Protein AF-A0A3C1Y4S8-F1 (afdb_monomer_lite)

Foldseek 3Di:
DDDPDDPDPDPDQVVNQVVVCVVCVLAPEGGEEADDPDQVVVVVVCVVVVVDPRDDHHYHYPYD

Structure (mmCIF, N/CA/C/O backbone):
data_AF-A0A3C1Y4S8-F1
#
_entry.id   AF-A0A3C1Y4S8-F1
#
loop_
_atom_site.group_PDB
_atom_site.id
_atom_site.type_symbol
_atom_site.label_atom_id
_atom_site.label_alt_id
_atom_site.label_comp_id
_atom_site.label_asym_id
_atom_site.label_entity_id
_atom_site.label_seq_id
_atom_site.pdbx_PDB_ins_code
_atom_site.Cartn_x
_atom_site.Cartn_y
_atom_site.Cartn_z
_atom_site.occupancy
_atom_site.B_iso_or_equiv
_atom_site.auth_seq_id
_atom_site.auth_comp_id
_atom_site.auth_asym_id
_atom_site.auth_atom_id
_atom_site.pdbx_PDB_model_num
ATOM 1 N N . MET A 1 1 ? 37.090 -8.679 1.843 1.00 55.81 1 MET A N 1
ATOM 2 C CA . MET A 1 1 ? 36.265 -8.138 0.746 1.00 55.81 1 MET A CA 1
ATOM 3 C C . MET A 1 1 ? 34.894 -8.783 0.895 1.00 55.81 1 MET A C 1
ATOM 5 O O . MET A 1 1 ? 34.861 -10.006 0.818 1.00 55.81 1 MET A O 1
ATOM 9 N N . PRO A 1 2 ? 33.820 -8.060 1.259 1.00 58.62 2 PRO A N 1
ATOM 10 C CA . PRO A 1 2 ? 32.494 -8.672 1.284 1.00 58.62 2 PRO A CA 1
ATOM 11 C C . PRO A 1 2 ? 32.148 -9.116 -0.144 1.00 58.62 2 PRO A C 1
ATOM 13 O O . PRO A 1 2 ? 32.512 -8.436 -1.105 1.00 58.62 2 PRO A O 1
ATOM 16 N N . ALA A 1 3 ? 31.548 -10.298 -0.285 1.00 63.69 3 ALA A N 1
ATOM 17 C CA . ALA A 1 3 ? 31.052 -10.765 -1.574 1.00 63.69 3 ALA A CA 1
ATOM 18 C C . ALA A 1 3 ? 30.006 -9.761 -2.093 1.00 63.69 3 ALA A C 1
ATOM 20 O O . ALA A 1 3 ? 29.280 -9.201 -1.271 1.00 63.69 3 ALA A O 1
ATOM 21 N N . PRO A 1 4 ? 29.931 -9.497 -3.410 1.00 62.12 4 PRO A N 1
ATOM 22 C CA . PRO A 1 4 ? 28.846 -8.690 -3.947 1.00 62.12 4 PRO A CA 1
ATOM 23 C C . PRO A 1 4 ? 27.526 -9.363 -3.569 1.00 62.12 4 PRO A C 1
ATOM 25 O O . PRO A 1 4 ? 27.342 -10.554 -3.841 1.00 62.12 4 PRO A O 1
ATOM 28 N N . ASP A 1 5 ? 26.643 -8.615 -2.908 1.00 65.56 5 ASP A N 1
ATOM 29 C CA . ASP A 1 5 ? 25.285 -9.056 -2.621 1.00 65.56 5 ASP A CA 1
ATOM 30 C C . ASP A 1 5 ? 24.659 -9.478 -3.950 1.00 65.56 5 ASP A C 1
ATOM 32 O O . ASP A 1 5 ? 24.486 -8.668 -4.865 1.00 65.56 5 ASP A O 1
ATOM 36 N N . SER A 1 6 ? 24.418 -10.781 -4.103 1.00 62.56 6 SER A N 1
ATOM 37 C CA . SER A 1 6 ? 23.753 -11.291 -5.296 1.00 62.56 6 SER A CA 1
ATOM 38 C C . SER A 1 6 ? 22.396 -10.600 -5.381 1.00 62.56 6 SER A C 1
ATOM 40 O O . SER A 1 6 ? 21.699 -10.555 -4.362 1.00 62.56 6 SER A O 1
ATOM 42 N N . PRO A 1 7 ? 22.025 -10.029 -6.542 1.00 64.81 7 PRO A N 1
ATOM 43 C CA . PRO A 1 7 ? 20.758 -9.334 -6.665 1.00 64.81 7 PRO A CA 1
ATOM 44 C C . PRO A 1 7 ? 19.652 -10.313 -6.278 1.00 64.81 7 PRO A C 1
ATOM 46 O O . PRO A 1 7 ? 19.518 -11.382 -6.873 1.00 64.81 7 PRO A O 1
ATOM 49 N N . ILE A 1 8 ? 18.913 -9.975 -5.221 1.00 68.88 8 ILE A N 1
ATOM 50 C CA . ILE A 1 8 ? 17.728 -10.729 -4.833 1.00 68.88 8 ILE A CA 1
ATOM 51 C C . ILE A 1 8 ? 16.755 -10.565 -5.989 1.00 68.88 8 ILE A C 1
ATOM 53 O O . ILE A 1 8 ? 16.314 -9.451 -6.277 1.00 68.88 8 ILE A O 1
ATOM 57 N N . ASP A 1 9 ? 16.458 -11.673 -6.659 1.00 72.38 9 ASP A N 1
ATOM 58 C CA . ASP A 1 9 ? 15.510 -11.693 -7.760 1.00 72.38 9 ASP A CA 1
ATOM 59 C C . ASP A 1 9 ? 14.108 -11.528 -7.165 1.00 72.38 9 ASP A C 1
ATOM 61 O O . ASP A 1 9 ? 13.464 -12.474 -6.700 1.00 72.38 9 ASP A O 1
ATOM 65 N N . LEU A 1 10 ? 13.694 -10.268 -7.030 1.00 71.81 10 LEU A N 1
ATOM 66 C CA . LEU A 1 10 ? 12.395 -9.926 -6.481 1.00 71.81 10 LEU A CA 1
ATOM 67 C C . LEU A 1 10 ? 11.325 -10.236 -7.532 1.00 71.81 10 LEU A C 1
ATOM 69 O O . LEU A 1 10 ? 11.482 -9.873 -8.700 1.00 71.81 10 LEU A O 1
ATOM 73 N N . PRO A 1 11 ? 10.203 -10.861 -7.136 1.00 80.12 11 PRO A N 1
ATOM 74 C CA . PRO A 1 11 ? 9.097 -11.070 -8.052 1.00 80.12 11 PRO A CA 1
ATOM 75 C C . PRO A 1 11 ? 8.547 -9.721 -8.526 1.00 80.12 11 PRO A C 1
ATOM 77 O O . PRO A 1 11 ? 8.725 -8.691 -7.870 1.00 80.12 11 PRO A O 1
ATOM 80 N N . ALA A 1 12 ? 7.832 -9.734 -9.654 1.00 81.94 12 ALA A N 1
ATOM 81 C CA . ALA A 1 12 ? 7.216 -8.530 -10.201 1.00 81.94 12 ALA A CA 1
ATOM 82 C C . ALA A 1 12 ? 6.434 -7.758 -9.110 1.00 81.94 12 ALA A C 1
ATOM 84 O O . ALA A 1 12 ? 5.779 -8.395 -8.276 1.00 81.94 12 ALA A O 1
ATOM 85 N N . PRO A 1 13 ? 6.442 -6.411 -9.112 1.00 80.00 13 PRO A N 1
ATOM 86 C CA . PRO A 1 13 ? 5.885 -5.600 -8.025 1.00 80.00 13 PRO A CA 1
ATOM 87 C C . PRO A 1 13 ? 4.453 -5.978 -7.619 1.00 80.00 13 PRO A C 1
ATOM 89 O O . PRO A 1 13 ? 4.124 -5.985 -6.434 1.00 80.00 13 PRO A O 1
ATOM 92 N N . GLN A 1 14 ? 3.607 -6.369 -8.580 1.00 81.25 14 GLN A N 1
ATOM 93 C CA . GLN A 1 14 ? 2.228 -6.793 -8.307 1.00 81.25 14 GLN A CA 1
ATOM 94 C C . GLN A 1 14 ? 2.160 -8.136 -7.562 1.00 81.25 14 GLN A C 1
ATOM 96 O O . GLN A 1 14 ? 1.306 -8.326 -6.695 1.00 81.25 14 GLN A O 1
ATOM 101 N N . VAL A 1 15 ? 3.060 -9.067 -7.887 1.00 84.75 15 VAL A N 1
ATOM 102 C CA . VAL A 1 15 ? 3.169 -10.375 -7.221 1.00 84.75 15 VAL A CA 1
ATOM 103 C C . VAL A 1 15 ? 3.713 -10.197 -5.807 1.00 84.75 15 VAL A C 1
ATOM 105 O O . VAL A 1 15 ? 3.198 -10.811 -4.869 1.00 84.75 15 VAL A O 1
ATOM 108 N N . LEU A 1 16 ? 4.699 -9.313 -5.634 1.00 84.38 16 LEU A N 1
ATOM 109 C CA . LEU A 1 16 ? 5.252 -8.988 -4.323 1.00 84.38 16 LEU A CA 1
ATOM 110 C C . LEU A 1 16 ? 4.198 -8.336 -3.419 1.00 84.38 16 LEU A C 1
ATOM 112 O O . LEU A 1 16 ? 3.992 -8.790 -2.296 1.00 84.38 16 LEU A O 1
ATOM 116 N N . ALA A 1 17 ? 3.477 -7.332 -3.929 1.00 86.12 17 ALA A N 1
ATOM 117 C CA . ALA A 1 17 ? 2.409 -6.661 -3.192 1.00 86.12 17 ALA A CA 1
ATOM 118 C C . ALA A 1 17 ? 1.308 -7.641 -2.755 1.00 86.12 17 ALA A C 1
ATOM 120 O O . ALA A 1 17 ? 0.883 -7.608 -1.601 1.00 86.12 17 ALA A O 1
ATOM 121 N N . ARG A 1 18 ? 0.899 -8.565 -3.638 1.00 85.56 18 ARG A N 1
ATOM 122 C CA . ARG A 1 18 ? -0.085 -9.607 -3.306 1.00 85.56 18 ARG A CA 1
ATOM 123 C C . ARG A 1 18 ? 0.419 -10.550 -2.218 1.00 85.56 18 ARG A C 1
ATOM 125 O O . ARG A 1 18 ? -0.276 -10.754 -1.230 1.00 85.56 18 ARG A O 1
ATOM 132 N N . THR A 1 19 ? 1.635 -11.071 -2.375 1.00 87.88 19 THR A N 1
ATOM 133 C CA . THR A 1 19 ? 2.258 -11.969 -1.388 1.00 87.88 19 THR A CA 1
ATOM 134 C C . THR A 1 19 ? 2.339 -11.304 -0.013 1.00 87.88 19 THR A C 1
ATOM 136 O O . THR A 1 19 ? 2.067 -11.928 1.010 1.00 87.88 19 THR A O 1
ATOM 139 N N . LEU A 1 20 ? 2.687 -10.017 0.023 1.00 86.31 20 LEU A N 1
ATOM 140 C CA . LEU A 1 20 ? 2.754 -9.252 1.263 1.00 86.31 20 LEU A CA 1
ATOM 141 C C . LEU A 1 20 ? 1.371 -8.991 1.857 1.00 86.31 20 LEU A C 1
ATOM 143 O O . LEU A 1 20 ? 1.220 -9.148 3.062 1.00 86.31 20 LEU A O 1
ATOM 147 N N . ALA A 1 21 ? 0.365 -8.658 1.048 1.00 86.44 21 ALA A N 1
ATOM 148 C CA . ALA A 1 21 ? -1.007 -8.478 1.525 1.00 86.44 21 ALA A CA 1
ATOM 149 C C . ALA A 1 21 ? -1.567 -9.762 2.165 1.00 86.44 21 ALA A C 1
ATOM 151 O O . ALA A 1 21 ? -2.183 -9.705 3.226 1.00 86.44 21 ALA A O 1
ATOM 152 N N . GLU A 1 22 ? -1.283 -10.929 1.579 1.00 87.56 22 GLU A N 1
ATOM 153 C CA . GLU A 1 22 ? -1.667 -12.230 2.148 1.00 87.56 22 GLU A CA 1
ATOM 154 C C . GLU A 1 22 ? -0.978 -12.512 3.493 1.00 87.56 22 GLU A C 1
ATOM 156 O O . GLU A 1 22 ? -1.559 -13.136 4.382 1.00 87.56 22 GLU A O 1
ATOM 161 N N . ARG A 1 23 ? 0.269 -12.056 3.658 1.00 88.75 23 ARG A N 1
ATOM 162 C CA . ARG A 1 23 ? 1.059 -12.264 4.883 1.00 88.75 23 ARG A CA 1
ATOM 163 C C . ARG A 1 23 ? 0.841 -11.190 5.943 1.00 88.75 23 ARG A C 1
ATOM 165 O O . ARG A 1 23 ? 1.129 -11.438 7.112 1.00 88.75 23 ARG A O 1
ATOM 172 N N . LEU A 1 24 ? 0.334 -10.025 5.555 1.00 87.75 24 LEU A N 1
ATOM 173 C CA . LEU A 1 24 ? 0.137 -8.857 6.407 1.00 87.75 24 LEU A CA 1
ATOM 174 C C . LEU A 1 24 ? -1.335 -8.416 6.382 1.00 87.75 24 LEU A C 1
ATOM 176 O O . LEU A 1 24 ? -1.628 -7.294 5.977 1.00 87.75 24 LEU A O 1
ATOM 180 N N . PRO A 1 25 ? -2.274 -9.244 6.875 1.00 83.00 25 PRO A N 1
ATOM 181 C CA . PRO A 1 25 ? -3.709 -8.945 6.815 1.00 83.00 25 PRO A CA 1
ATOM 182 C C . PRO A 1 25 ? -4.114 -7.708 7.632 1.00 83.00 25 PRO A C 1
ATOM 184 O O . PRO A 1 25 ? -5.196 -7.163 7.442 1.00 83.00 25 PRO A O 1
ATOM 187 N N . ALA A 1 26 ? -3.254 -7.251 8.549 1.00 84.50 26 ALA A N 1
ATOM 188 C CA . ALA A 1 26 ? -3.457 -6.005 9.279 1.00 84.50 26 ALA A CA 1
ATOM 189 C C . ALA A 1 26 ? -3.278 -4.763 8.390 1.00 84.50 26 ALA A C 1
ATOM 191 O O . ALA A 1 26 ? -3.814 -3.709 8.717 1.00 84.50 26 ALA A O 1
ATOM 192 N N . PHE A 1 27 ? -2.52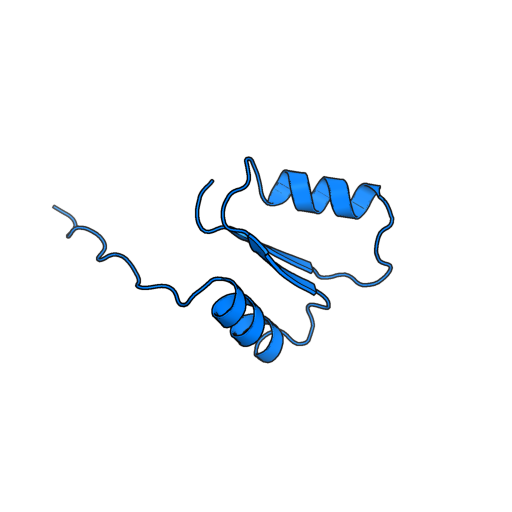7 -4.865 7.290 1.00 83.00 27 PHE A N 1
ATOM 193 C CA . PHE A 1 27 ? -2.320 -3.768 6.355 1.00 83.00 27 PHE A CA 1
ATOM 194 C C . PHE A 1 27 ? -3.454 -3.736 5.342 1.00 83.00 27 PHE A C 1
ATOM 196 O O . PHE A 1 27 ? -3.623 -4.651 4.543 1.00 83.00 27 PHE A O 1
ATOM 203 N N . GLN A 1 28 ? -4.226 -2.654 5.369 1.00 81.81 28 GLN A N 1
ATOM 204 C CA . GLN A 1 28 ? -5.401 -2.519 4.507 1.00 81.81 28 GLN A CA 1
ATOM 205 C C . GLN A 1 28 ? -5.022 -2.180 3.064 1.00 81.81 28 GLN A C 1
ATOM 207 O O . GLN A 1 28 ? -5.825 -2.359 2.154 1.00 81.81 28 GLN A O 1
ATOM 212 N N . ASP A 1 29 ? -3.802 -1.686 2.857 1.00 83.50 29 ASP A N 1
ATOM 213 C CA . ASP A 1 29 ? -3.277 -1.357 1.541 1.00 83.50 29 ASP A CA 1
ATOM 214 C C . ASP A 1 29 ? -1.782 -1.663 1.487 1.00 83.50 29 ASP A C 1
ATOM 216 O O . ASP A 1 29 ? -1.006 -1.167 2.310 1.00 83.50 29 ASP A O 1
ATOM 220 N N . VAL A 1 30 ? -1.397 -2.495 0.523 1.00 86.56 30 VAL A N 1
ATOM 221 C CA . VAL A 1 30 ? -0.007 -2.838 0.235 1.00 86.56 30 VAL A CA 1
ATOM 222 C C . VAL A 1 30 ? 0.247 -2.570 -1.239 1.00 86.56 30 VAL A C 1
ATOM 224 O O . VAL A 1 30 ? -0.311 -3.241 -2.106 1.00 86.56 30 VAL A O 1
ATOM 227 N N . THR A 1 31 ? 1.107 -1.597 -1.521 1.00 84.25 31 THR A N 1
ATOM 228 C CA . THR A 1 31 ? 1.436 -1.162 -2.879 1.00 84.25 31 THR A CA 1
ATOM 229 C C . THR A 1 31 ? 2.946 -1.207 -3.092 1.00 84.25 31 THR A C 1
ATOM 231 O O . THR A 1 31 ? 3.719 -0.842 -2.209 1.00 84.25 31 THR A O 1
ATOM 234 N N . TRP A 1 32 ? 3.376 -1.637 -4.280 1.00 84.19 32 TRP A N 1
ATOM 235 C CA . TRP A 1 32 ? 4.782 -1.623 -4.682 1.00 84.19 32 TRP A CA 1
ATOM 236 C C . TRP A 1 32 ? 4.932 -0.887 -6.014 1.00 84.19 32 TRP A C 1
ATOM 238 O O . TRP A 1 32 ? 4.440 -1.357 -7.042 1.00 84.19 32 TRP A O 1
ATOM 248 N N . THR A 1 33 ? 5.554 0.292 -5.998 1.00 78.38 33 THR A N 1
ATOM 249 C CA . THR A 1 33 ? 5.728 1.138 -7.187 1.00 78.38 33 THR A CA 1
ATOM 250 C C . THR A 1 33 ? 7.045 0.827 -7.903 1.00 78.38 33 THR A C 1
ATOM 252 O O . THR A 1 33 ? 7.970 0.244 -7.339 1.00 78.38 33 THR A O 1
ATOM 255 N N . GLY A 1 34 ? 7.126 1.147 -9.197 1.00 70.38 34 GLY A N 1
ATOM 256 C CA . GLY A 1 34 ? 8.354 0.933 -9.972 1.00 70.38 34 GLY A CA 1
ATOM 257 C C . GLY A 1 34 ? 9.440 1.970 -9.670 1.00 70.38 34 GLY A C 1
ATOM 258 O O . GLY A 1 34 ? 10.621 1.643 -9.678 1.00 70.38 34 GLY A O 1
ATOM 259 N N . SER A 1 35 ? 9.032 3.208 -9.390 1.00 69.81 35 SER A N 1
ATOM 260 C CA . SER A 1 35 ? 9.909 4.328 -9.063 1.00 69.81 35 SER A CA 1
ATOM 261 C C . SER A 1 35 ? 9.135 5.349 -8.230 1.00 69.81 35 SER A C 1
ATOM 263 O O . SER A 1 35 ? 7.958 5.609 -8.496 1.00 69.81 35 SER A O 1
ATOM 265 N N . THR A 1 36 ? 9.783 5.917 -7.218 1.00 78.38 36 THR A N 1
ATOM 266 C CA . THR A 1 36 ? 9.316 7.114 -6.506 1.00 78.38 36 THR A CA 1
ATOM 267 C C . THR A 1 36 ? 10.515 7.856 -5.932 1.00 78.38 36 THR A C 1
ATOM 269 O O . THR A 1 36 ? 11.492 7.228 -5.536 1.00 78.38 36 THR A O 1
ATOM 272 N N . GLY A 1 37 ?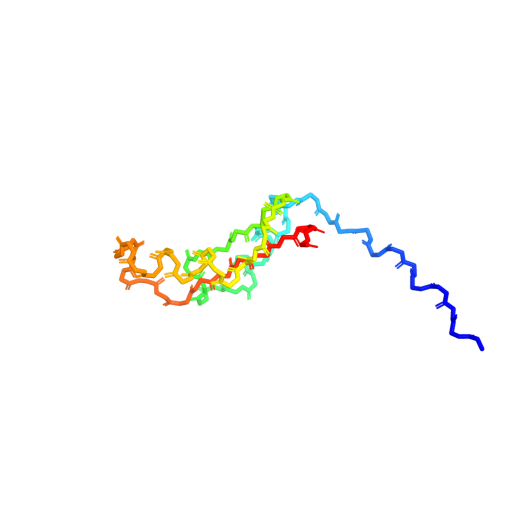 10.433 9.186 -5.842 1.00 77.56 37 GLY A N 1
ATOM 273 C CA . GLY A 1 37 ? 11.459 9.983 -5.165 1.00 77.56 37 GLY A CA 1
ATOM 274 C C . GLY A 1 37 ? 11.492 9.756 -3.649 1.00 77.56 37 GLY A C 1
ATOM 275 O O . GLY A 1 37 ? 12.530 9.948 -3.021 1.00 77.56 37 GLY A O 1
ATOM 276 N N . SER A 1 38 ? 10.377 9.342 -3.031 1.00 80.69 38 SER A N 1
ATOM 277 C CA . SER A 1 38 ? 10.351 8.902 -1.632 1.00 80.69 38 SER A CA 1
ATOM 278 C C . SER A 1 38 ? 9.029 8.226 -1.279 1.00 80.69 38 SER A C 1
ATOM 280 O O . SER A 1 38 ?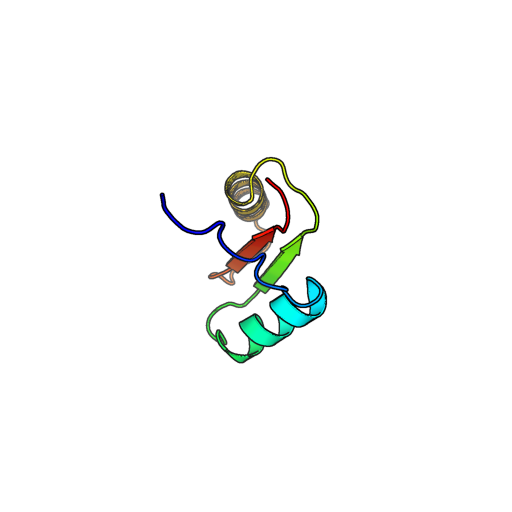 7.989 8.881 -1.194 1.00 80.69 38 SER A O 1
ATOM 282 N N . THR A 1 39 ? 9.089 6.941 -0.931 1.00 87.12 39 THR A N 1
ATOM 283 C CA . THR A 1 39 ? 7.946 6.193 -0.379 1.00 87.12 39 THR A CA 1
ATOM 284 C C . THR A 1 39 ? 7.336 6.883 0.848 1.00 87.12 39 THR A C 1
ATOM 286 O O . THR A 1 39 ? 6.117 6.920 1.006 1.00 87.12 39 THR A O 1
ATOM 289 N N . ASN A 1 40 ? 8.153 7.523 1.691 1.00 84.62 40 ASN A N 1
ATOM 290 C CA . ASN A 1 40 ? 7.662 8.272 2.850 1.00 84.62 40 ASN A CA 1
ATOM 291 C C . ASN A 1 40 ? 6.900 9.544 2.458 1.00 84.62 40 ASN A C 1
ATOM 293 O O . ASN A 1 40 ? 5.885 9.861 3.084 1.00 84.62 40 ASN A O 1
ATOM 297 N N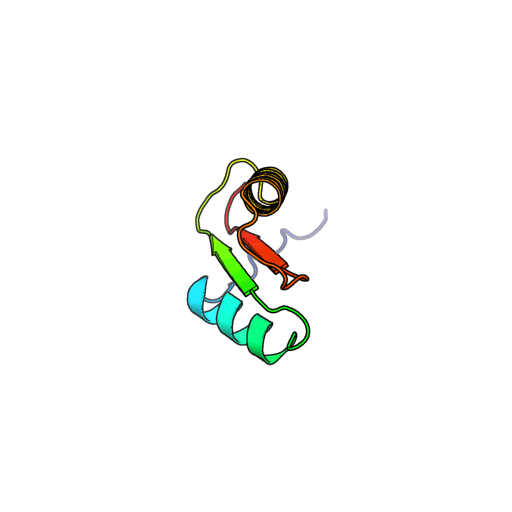 . ALA A 1 41 ? 7.363 10.278 1.443 1.00 85.75 41 ALA A N 1
ATOM 298 C CA . ALA A 1 41 ? 6.665 11.474 0.971 1.00 85.75 41 ALA A CA 1
ATOM 299 C C . ALA A 1 41 ? 5.299 11.117 0.369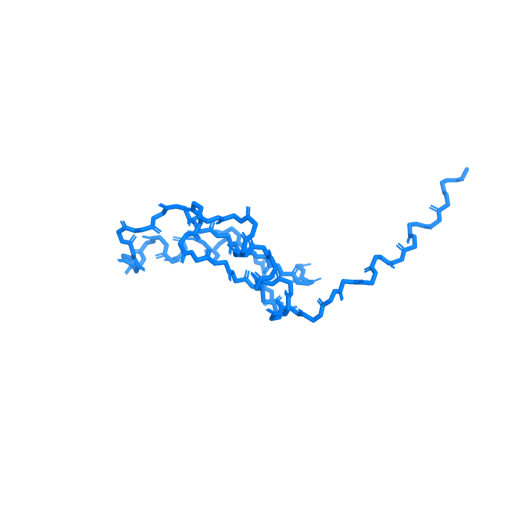 1.00 85.75 41 ALA A C 1
ATOM 301 O O . ALA A 1 41 ? 4.312 11.810 0.635 1.00 85.75 41 ALA A O 1
ATOM 302 N N . ASP A 1 42 ? 5.225 10.004 -0.358 1.00 84.44 42 ASP A N 1
ATOM 303 C CA . ASP A 1 42 ? 3.979 9.489 -0.926 1.00 84.44 42 ASP A CA 1
ATOM 304 C C . ASP A 1 42 ? 2.999 9.052 0.169 1.00 84.44 42 ASP A C 1
ATOM 306 O O . ASP A 1 42 ? 1.833 9.459 0.157 1.00 84.44 42 ASP A O 1
ATOM 310 N N . LEU A 1 43 ? 3.470 8.304 1.176 1.00 85.38 43 LEU A N 1
ATOM 311 C CA . LEU A 1 43 ? 2.655 7.916 2.335 1.00 85.38 43 LEU A CA 1
ATOM 312 C C . LEU A 1 43 ? 2.132 9.138 3.102 1.00 85.38 43 LEU A C 1
A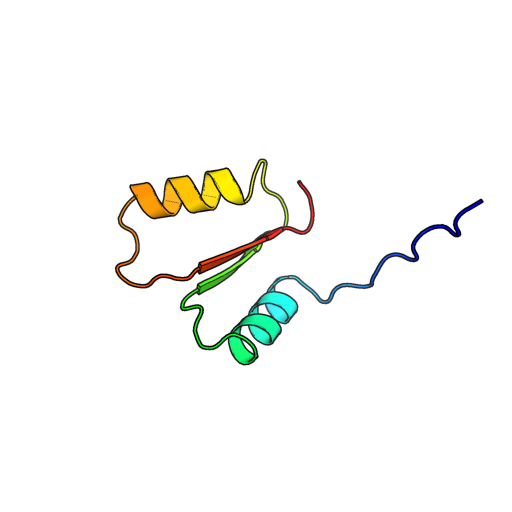TOM 314 O O . LEU A 1 43 ? 0.960 9.178 3.486 1.00 85.38 43 LEU A O 1
ATOM 318 N N . LEU A 1 44 ? 2.975 10.155 3.305 1.00 87.75 44 LEU A N 1
ATOM 319 C CA . LEU A 1 44 ? 2.583 11.398 3.972 1.00 87.75 44 LEU A CA 1
ATOM 320 C C . LEU A 1 44 ? 1.563 12.190 3.153 1.00 87.75 44 LEU A C 1
ATOM 322 O O . LEU A 1 44 ? 0.615 12.732 3.723 1.00 87.75 44 LEU A O 1
ATOM 326 N N . THR A 1 45 ? 1.741 12.256 1.836 1.00 86.38 45 THR A N 1
ATOM 327 C CA . THR A 1 45 ? 0.803 12.926 0.926 1.00 86.38 45 THR A CA 1
ATOM 328 C C . THR A 1 45 ? -0.548 12.220 0.957 1.00 86.38 45 THR A C 1
ATOM 330 O O . THR A 1 45 ? -1.565 12.867 1.204 1.00 86.38 45 THR A O 1
ATOM 333 N N . ARG A 1 46 ? -0.557 10.884 0.859 1.00 82.25 46 ARG A N 1
ATOM 334 C CA . ARG A 1 46 ? -1.764 10.053 0.979 1.00 82.25 46 ARG A CA 1
ATOM 335 C C . ARG A 1 46 ? -2.485 10.265 2.310 1.00 82.25 46 ARG A C 1
ATOM 337 O O . ARG A 1 46 ? -3.709 10.391 2.333 1.00 82.25 46 ARG A O 1
ATOM 344 N N . ALA A 1 47 ? -1.741 10.339 3.414 1.00 82.81 47 ALA A N 1
ATOM 345 C CA . ALA A 1 47 ? -2.312 10.602 4.733 1.00 82.81 47 ALA A CA 1
ATOM 346 C C . ALA A 1 47 ? -2.956 11.996 4.823 1.00 82.81 47 ALA A C 1
ATOM 348 O O . ALA A 1 47 ? -4.013 12.136 5.436 1.00 82.81 47 ALA A O 1
ATOM 349 N N . ARG A 1 48 ? -2.348 13.014 4.199 1.00 84.69 48 ARG A N 1
ATOM 350 C CA . ARG A 1 48 ? -2.878 14.388 4.167 1.00 84.69 48 ARG A CA 1
ATOM 351 C C . ARG A 1 48 ? -4.109 14.534 3.274 1.00 84.69 48 ARG A C 1
ATOM 353 O O . ARG A 1 48 ? -4.991 15.314 3.610 1.00 84.69 48 ARG A O 1
ATOM 360 N N . SER A 1 49 ? -4.203 13.769 2.187 1.00 81.06 49 SER A N 1
ATOM 361 C CA . SER A 1 49 ? -5.368 13.770 1.288 1.00 81.06 49 SER A CA 1
ATOM 362 C C . SER A 1 49 ? -6.634 13.157 1.903 1.00 81.06 49 SER A C 1
ATOM 364 O O . SER A 1 49 ? -7.671 13.137 1.250 1.00 81.06 49 SER A O 1
ATOM 366 N N . GLY A 1 50 ? -6.575 12.632 3.133 1.00 68.50 50 GLY A N 1
ATOM 367 C CA . GLY A 1 50 ? -7.736 12.050 3.814 1.00 68.50 50 GLY A CA 1
ATOM 368 C C . GLY A 1 50 ? -8.214 10.722 3.217 1.00 68.50 50 GLY A C 1
ATOM 369 O O . GLY A 1 50 ? -9.282 10.239 3.580 1.00 68.50 50 GLY A O 1
ATOM 370 N N . ALA A 1 51 ? -7.421 10.104 2.334 1.00 64.25 51 ALA A N 1
ATOM 371 C CA . ALA A 1 51 ? -7.791 8.935 1.534 1.00 64.25 51 ALA A CA 1
ATOM 372 C C . ALA A 1 51 ? -7.820 7.597 2.307 1.00 64.25 51 ALA A C 1
ATOM 374 O O . ALA A 1 51 ? -7.595 6.538 1.726 1.00 64.25 51 ALA A O 1
ATOM 375 N N . GLY A 1 52 ? -8.110 7.602 3.608 1.00 57.91 52 GLY A N 1
ATOM 376 C CA . GLY A 1 52 ? -8.494 6.360 4.271 1.00 57.91 52 GLY A CA 1
ATOM 377 C C . GLY A 1 52 ? -8.484 6.414 5.789 1.00 57.91 52 GLY A C 1
ATOM 378 O O . GLY A 1 52 ? -7.455 6.615 6.432 1.00 57.91 52 GLY A O 1
ATOM 379 N N . SER A 1 53 ? -9.641 6.097 6.355 1.00 57.56 53 SER A N 1
ATOM 380 C CA . SER A 1 53 ? -9.892 5.731 7.752 1.00 57.56 53 SER A CA 1
ATOM 381 C C . SER A 1 53 ? -9.314 4.352 8.135 1.00 57.56 53 SER A C 1
ATOM 383 O O . SER A 1 53 ? -9.743 3.743 9.109 1.00 57.56 53 SER A O 1
ATOM 385 N N . GLY A 1 54 ? -8.328 3.855 7.383 1.00 66.00 54 GLY A N 1
ATOM 386 C CA . GLY A 1 54 ? -7.952 2.446 7.338 1.00 66.00 54 GLY A CA 1
ATOM 387 C C . GLY A 1 54 ? -6.447 2.204 7.313 1.00 66.00 54 GLY A C 1
ATOM 388 O O . GLY A 1 54 ? -5.926 1.584 6.394 1.00 66.00 54 GLY A O 1
ATOM 389 N N . LYS A 1 55 ? -5.724 2.754 8.289 1.00 68.62 55 LYS A N 1
ATOM 390 C CA . LYS A 1 55 ? -4.314 2.415 8.535 1.00 68.62 55 LYS A CA 1
ATOM 391 C C . LYS A 1 55 ? -4.231 1.032 9.200 1.00 68.62 55 LYS A C 1
ATOM 393 O O . LYS A 1 55 ? -5.160 0.679 9.929 1.00 68.62 55 LYS A O 1
ATOM 398 N N . PRO A 1 56 ? -3.116 0.297 9.052 1.00 77.06 56 PRO A N 1
ATOM 399 C CA . PRO A 1 56 ? -1.854 0.674 8.395 1.00 77.06 56 PRO A CA 1
ATOM 400 C C . PRO A 1 56 ? -1.781 0.422 6.871 1.00 77.06 56 PRO A C 1
ATOM 402 O O . PRO A 1 56 ? -2.486 -0.430 6.334 1.00 77.06 56 PRO A O 1
ATOM 405 N N . TRP A 1 57 ? -0.894 1.167 6.190 1.00 85.94 57 TRP A N 1
ATOM 406 C CA . TRP A 1 57 ? -0.555 1.030 4.760 1.00 85.94 57 TRP A CA 1
ATOM 407 C C . TRP A 1 57 ? 0.932 0.729 4.580 1.00 85.94 57 TRP A C 1
ATOM 409 O O . TRP A 1 57 ? 1.755 1.219 5.357 1.00 85.94 57 TRP A O 1
ATOM 419 N N . LEU A 1 58 ? 1.270 -0.034 3.544 1.00 85.94 58 LEU A N 1
ATOM 420 C CA . LEU A 1 58 ? 2.639 -0.367 3.170 1.00 85.94 58 LEU A CA 1
ATOM 421 C C . LEU A 1 58 ? 2.896 0.094 1.736 1.00 85.94 58 LEU A C 1
ATOM 423 O O . LEU A 1 58 ? 2.180 -0.299 0.817 1.00 85.94 58 LEU A O 1
ATOM 427 N N . LEU A 1 59 ? 3.930 0.914 1.550 1.00 84.62 59 LEU A N 1
ATOM 428 C CA . LEU A 1 59 ? 4.378 1.359 0.235 1.00 84.62 59 LEU A CA 1
ATOM 429 C C . LEU A 1 59 ? 5.851 0.996 0.052 1.00 84.62 59 LEU A C 1
ATOM 431 O O . LEU A 1 59 ? 6.708 1.507 0.771 1.00 84.62 59 LEU A O 1
ATOM 435 N N . GLY A 1 60 ? 6.124 0.115 -0.903 1.00 84.44 60 GLY A N 1
ATOM 436 C CA . GLY A 1 60 ? 7.473 -0.213 -1.356 1.00 84.44 60 GLY A CA 1
ATOM 437 C C . GLY A 1 60 ? 7.748 0.351 -2.747 1.00 84.44 60 GLY A C 1
ATOM 438 O O . GLY A 1 60 ? 6.827 0.726 -3.471 1.00 84.44 60 GLY A O 1
ATOM 439 N N . THR A 1 61 ? 9.019 0.390 -3.132 1.00 79.94 61 THR A N 1
ATOM 440 C CA . THR A 1 61 ? 9.431 0.696 -4.504 1.00 79.94 61 THR A CA 1
ATOM 441 C C . THR A 1 61 ? 10.645 -0.126 -4.890 1.00 79.94 61 THR A C 1
ATOM 443 O O . THR A 1 61 ? 11.413 -0.557 -4.030 1.00 79.94 61 THR A O 1
ATOM 446 N N . HIS A 1 62 ? 10.797 -0.381 -6.184 1.00 71.00 62 HIS A N 1
ATOM 447 C CA . HIS A 1 62 ? 11.969 -1.071 -6.712 1.00 71.00 62 HIS A CA 1
ATOM 448 C C . HIS A 1 62 ? 13.187 -0.140 -6.852 1.00 71.00 62 HIS A C 1
ATOM 450 O O . HIS A 1 62 ? 14.318 -0.603 -6.747 1.00 71.00 62 HIS A O 1
ATOM 456 N N . GLN A 1 63 ? 12.966 1.164 -7.054 1.00 63.44 63 GLN A N 1
ATOM 457 C CA . GLN A 1 63 ? 14.018 2.177 -7.206 1.00 63.44 63 GLN A CA 1
ATOM 458 C C . GLN A 1 63 ? 13.634 3.461 -6.442 1.00 63.44 63 GLN A C 1
ATOM 460 O O . GLN A 1 63 ? 12.494 3.928 -6.575 1.00 63.44 63 GLN A O 1
ATOM 465 N N . GLN A 1 64 ? 14.564 4.001 -5.640 1.00 55.91 64 GLN A N 1
ATOM 466 C CA . GLN A 1 64 ? 14.482 5.305 -4.953 1.00 55.91 64 GLN A CA 1
ATOM 467 C C . GLN A 1 64 ? 15.672 6.180 -5.314 1.00 55.91 64 GLN A C 1
ATOM 469 O O . GLN A 1 64 ? 16.785 5.616 -5.404 1.00 55.91 64 GLN A O 1
#

Radius of gyration: 14.05 Å; chains: 1; bounding box: 46×27×20 Å

Sequence (64 aa):
MPAPDSPIDLPAPQVLARTLAERLPAFQDVTWTGSTGSTNADLLTRARSGAGSGKPWLLGTHQQ

pLDDT: mean 77.57, std 9.75, range [55.81, 88.75]

Secondary structure (DSSP, 8-state):
-PPP-----PPPHHHHHHHHHHH-TT-SEEEEES--S-HHHHHHHHHHTT--S---EEEEES--